Protein AF-A0A9X9A3D7-F1 (afdb_monomer)

Organism: Bacillus cereus (NCBI:txid1396)

Secondary structure (DSSP, 8-state):
------------GGG-EEEEE-SSTT-HHHHHHHHHHHHHHHHHT-EEEE---SS--HHHH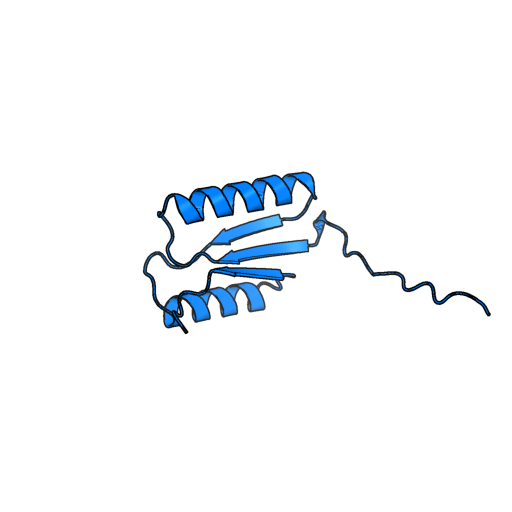HHHHHHHHHTT-SEEEE------

Sequence (84 aa):
MACSSQTADKKKADDVKFAFIPKLTGVGFFTSGGEGAKEMGDKLGVQVKYDGPSEASVSGQVKYINNFINQNYDALMVSSTSVD

InterPro domains:
  IPR025997 Periplasmic binding protein [PF13407] (18-82)
  IPR028082 Periplasmic binding protein-like I [SSF53822] (16-83)
  IPR050555 Bacterial Solute-Binding Protein 2 [PTHR30036] (2-81)

Solvent-accessible surface area (backbone atoms only — not comparable to full-atom values): 4941 Å² total; per-residue (Å²): 142,78,84,84,80,75,75,75,81,72,71,56,36,78,77,39,34,33,38,34,29,46,41,36,56,92,40,68,72,47,50,55,49,42,51,51,50,33,55,52,16,62,74,61,44,26,49,51,46,71,58,57,32,75,54,79,41,69,72,49,46,53,54,50,51,52,51,43,57,73,67,65,46,73,44,76,49,69,46,74,72,71,95,121

Foldseek 3Di:
DDDDPPPPPPPQQLPAEEEEEEQAPPDPVSVVVQVVVCVVSVVSNHHYHYDYDNHRDPVRRVVVVVVCVVVVHPYYHYDDSDPD

Nearest PDB structures (foldseek):
  1tm2-assembly1_A  TM=9.708E-01  e=8.937E-07  Salmonella enterica subsp. enterica serovar Typhimurium str. LT2
  3t95-assembly1_A  TM=9.722E-01  e=4.540E-06  Yersinia pestis CO92
  6dsp-assembly2_B  TM=9.751E-01  e=6.369E-05  Clostridium saccharobutylicum DSM 13864
  6gq0-assembly1_A  TM=9.531E-01  e=5.197E-03  Geobacillus stearothermophilus
  4kvf-assembly1_A  TM=9.155E-01  e=7.291E-03  Kribbella flavida DSM 17836

Mean predicted aligned error: 10.04 Å

pLDDT: mean 72.81, std 14.16, range [38.78, 87.56]

Structure (mmCIF, N/CA/C/O backbone):
data_AF-A0A9X9A3D7-F1
#
_entry.id   AF-A0A9X9A3D7-F1
#
loop_
_atom_site.group_PDB
_atom_site.id
_atom_site.type_symbol
_atom_site.label_atom_id
_atom_site.label_alt_id
_atom_site.label_comp_id
_atom_site.label_asym_id
_atom_site.label_entity_id
_atom_site.label_seq_id
_atom_site.pdbx_PDB_ins_code
_atom_site.Cartn_x
_atom_site.Cartn_y
_atom_site.Cartn_z
_atom_site.occupancy
_atom_site.B_iso_or_equiv
_atom_site.auth_seq_id
_atom_site.auth_comp_id
_atom_site.auth_asym_id
_atom_site.auth_atom_id
_atom_site.pdbx_PDB_model_num
ATOM 1 N N . MET A 1 1 ? -5.285 -18.373 40.088 1.00 52.19 1 MET A N 1
ATOM 2 C CA . MET A 1 1 ? -5.960 -18.810 38.850 1.00 52.19 1 MET A CA 1
ATOM 3 C C . MET A 1 1 ? -7.048 -17.794 38.516 1.00 52.19 1 MET A C 1
ATOM 5 O O . MET A 1 1 ? -8.161 -17.926 38.999 1.00 52.19 1 MET A O 1
ATOM 9 N N . ALA A 1 2 ? -6.717 -16.737 37.776 1.00 41.47 2 ALA A N 1
ATOM 10 C CA . ALA A 1 2 ? -7.695 -15.858 37.136 1.00 41.47 2 ALA A CA 1
ATOM 11 C C . ALA A 1 2 ? -7.028 -15.304 35.876 1.00 41.47 2 ALA A C 1
ATOM 13 O O . ALA A 1 2 ? -5.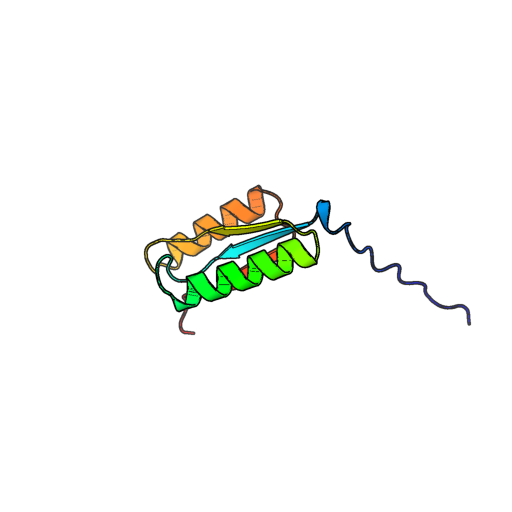917 -14.783 35.936 1.00 41.47 2 ALA A O 1
ATOM 14 N N . CYS A 1 3 ? -7.667 -15.574 34.746 1.00 38.78 3 CYS A N 1
ATOM 15 C CA . CYS A 1 3 ? -7.153 -15.430 33.396 1.00 38.78 3 CYS A CA 1
ATOM 16 C C . CYS A 1 3 ? -6.661 -14.009 33.115 1.00 38.78 3 CYS A C 1
ATOM 18 O O . CYS A 1 3 ? -7.405 -13.043 33.258 1.00 38.78 3 CYS A O 1
ATOM 20 N N . SER A 1 4 ? -5.423 -13.925 32.642 1.00 48.72 4 SER A N 1
ATOM 21 C CA . SER A 1 4 ? -4.854 -12.802 31.914 1.00 48.72 4 SER A CA 1
ATOM 22 C C . SER A 1 4 ? -5.705 -12.525 30.673 1.00 48.72 4 SER A C 1
ATOM 24 O O . SER A 1 4 ? -5.492 -13.111 29.614 1.00 48.72 4 SER A O 1
ATOM 26 N N . SER A 1 5 ? -6.695 -11.646 30.796 1.00 48.12 5 SER A N 1
ATOM 27 C CA . SER A 1 5 ? -7.323 -11.010 29.645 1.00 48.12 5 SER A CA 1
ATOM 28 C C . SER A 1 5 ? -6.294 -10.074 29.018 1.00 48.12 5 SER A C 1
ATOM 30 O O . SER A 1 5 ? -6.246 -8.886 29.320 1.00 48.12 5 SER A O 1
ATOM 32 N N . GLN A 1 6 ? -5.437 -10.642 28.165 1.00 47.59 6 GLN A N 1
ATOM 33 C CA . GLN A 1 6 ? -4.811 -9.907 27.077 1.00 47.59 6 GLN A CA 1
ATOM 34 C C . GLN A 1 6 ? -5.956 -9.388 26.209 1.00 47.59 6 GLN A C 1
ATOM 36 O O . GLN A 1 6 ? -6.452 -10.072 25.314 1.00 47.59 6 GLN A O 1
ATOM 41 N N . THR A 1 7 ? -6.425 -8.183 26.509 1.00 39.16 7 THR A N 1
ATOM 42 C CA . THR A 1 7 ? -7.014 -7.321 25.497 1.00 39.16 7 THR A CA 1
ATOM 43 C C . THR A 1 7 ? -5.928 -7.119 24.455 1.00 39.16 7 THR A C 1
ATOM 45 O O . THR A 1 7 ? -5.027 -6.307 24.619 1.00 39.16 7 THR A O 1
ATOM 48 N N . ALA A 1 8 ? -5.962 -7.937 23.406 1.00 45.97 8 ALA A N 1
ATOM 49 C CA . ALA A 1 8 ? -5.350 -7.563 22.153 1.00 45.97 8 ALA A CA 1
ATOM 50 C C . ALA A 1 8 ? -6.079 -6.291 21.722 1.00 45.97 8 ALA A C 1
ATOM 52 O O . ALA A 1 8 ? -7.228 -6.365 21.278 1.00 45.97 8 ALA A O 1
ATOM 53 N N . ASP A 1 9 ? -5.449 -5.138 21.947 1.00 42.22 9 ASP A N 1
ATOM 54 C CA . ASP A 1 9 ? -5.849 -3.843 21.414 1.00 42.22 9 ASP A CA 1
ATOM 55 C C . ASP A 1 9 ? -5.886 -3.942 19.882 1.00 42.22 9 ASP A C 1
ATOM 57 O O . ASP A 1 9 ? -4.951 -3.578 19.170 1.00 42.22 9 ASP A O 1
ATOM 61 N N . LYS A 1 10 ? -6.970 -4.510 19.344 1.00 49.25 10 LYS A N 1
ATOM 62 C CA . LYS A 1 10 ? -7.314 -4.409 17.932 1.00 49.25 10 LYS A CA 1
ATOM 63 C C . LYS A 1 10 ? -7.660 -2.950 17.699 1.00 49.25 10 LYS A C 1
ATOM 65 O O . LYS A 1 10 ? -8.790 -2.527 17.938 1.00 49.25 10 LYS A O 1
ATOM 70 N N . LYS A 1 11 ? -6.659 -2.184 17.268 1.00 50.94 11 LYS A N 1
ATOM 71 C CA . LYS A 1 11 ? -6.835 -0.849 16.700 1.00 50.94 11 LYS A CA 1
ATOM 72 C C . LYS A 1 11 ? -8.016 -0.918 15.721 1.00 50.94 11 LYS A C 1
ATOM 74 O O . LYS A 1 11 ? -8.071 -1.847 14.910 1.00 50.94 11 LYS A O 1
ATOM 79 N N . LYS A 1 12 ? -9.012 -0.037 15.890 1.00 55.28 12 LYS A N 1
ATOM 80 C CA . LYS A 1 12 ? -10.226 -0.036 15.058 1.00 55.28 12 LYS A CA 1
ATOM 81 C C . LYS A 1 12 ? -9.809 -0.055 13.600 1.00 55.28 12 LYS A C 1
ATOM 83 O O . LYS A 1 12 ? -8.940 0.726 13.232 1.00 55.28 12 LYS A O 1
ATOM 88 N N . ALA A 1 13 ? -10.420 -0.929 12.806 1.00 57.38 13 ALA A N 1
ATOM 89 C CA . ALA A 1 13 ? -10.054 -1.096 11.408 1.00 57.38 13 ALA A CA 1
ATOM 90 C C . ALA A 1 13 ? -10.004 0.245 10.653 1.00 57.38 13 ALA A C 1
ATOM 92 O O . ALA A 1 13 ? -9.048 0.490 9.925 1.00 57.38 13 ALA A O 1
ATOM 93 N N . ASP A 1 14 ? -10.939 1.152 10.952 1.00 59.84 14 ASP A N 1
ATOM 94 C CA . ASP A 1 14 ? -11.034 2.478 10.333 1.00 59.84 14 ASP A CA 1
ATOM 95 C C . ASP A 1 14 ? -9.799 3.378 10.553 1.00 59.84 14 ASP A C 1
ATOM 97 O O . ASP A 1 14 ? -9.523 4.261 9.738 1.00 59.84 14 ASP A O 1
ATOM 101 N N . ASP A 1 15 ? -9.037 3.151 11.628 1.00 69.81 15 ASP A N 1
ATOM 102 C CA . ASP A 1 15 ? -7.836 3.924 11.971 1.00 69.81 15 ASP A CA 1
ATOM 103 C C . ASP A 1 15 ? -6.535 3.264 11.492 1.00 69.81 15 ASP A C 1
ATOM 105 O O . ASP A 1 15 ? -5.464 3.859 11.631 1.00 69.81 15 ASP A O 1
ATOM 109 N N . VAL A 1 16 ? -6.601 2.041 10.951 1.00 80.81 16 VAL A N 1
ATOM 110 C CA . VAL A 1 16 ? -5.416 1.286 10.531 1.00 80.81 16 VAL A CA 1
ATOM 111 C C . VAL A 1 16 ? -5.096 1.577 9.070 1.00 80.81 16 VAL A C 1
ATOM 113 O O . VAL A 1 16 ? -5.908 1.335 8.171 1.00 80.81 16 VAL A O 1
ATOM 116 N N . LYS A 1 17 ? -3.878 2.066 8.824 1.00 84.81 17 LYS A N 1
ATOM 117 C CA . LYS A 1 17 ? -3.363 2.326 7.475 1.00 84.81 17 LYS A CA 1
ATOM 118 C C . LYS A 1 17 ? -2.300 1.305 7.104 1.00 84.81 17 LYS A C 1
ATOM 120 O O . LYS A 1 17 ? -1.266 1.187 7.761 1.00 84.81 17 LYS A O 1
ATOM 125 N N . PHE A 1 18 ? -2.521 0.617 5.998 1.00 85.31 18 PHE A N 1
ATOM 126 C CA . PHE A 1 18 ? -1.601 -0.345 5.415 1.00 85.31 18 PHE A CA 1
ATOM 127 C C . PHE A 1 18 ? -1.002 0.196 4.121 1.00 85.31 18 PHE A C 1
ATOM 129 O O . PHE A 1 18 ? -1.724 0.664 3.245 1.00 85.31 18 PHE A O 1
ATOM 136 N N . ALA A 1 19 ? 0.321 0.142 3.989 1.00 85.81 19 ALA A N 1
ATOM 137 C CA . ALA A 1 19 ? 1.006 0.491 2.749 1.00 85.81 19 ALA A CA 1
ATOM 138 C C . ALA A 1 19 ? 1.437 -0.788 2.044 1.00 85.81 19 ALA A C 1
ATOM 140 O O . ALA A 1 19 ? 2.095 -1.630 2.649 1.00 85.81 19 ALA A O 1
ATOM 141 N N . PHE A 1 20 ? 1.105 -0.921 0.769 1.00 83.12 20 PHE A N 1
ATOM 142 C CA . PHE A 1 20 ? 1.573 -1.991 -0.091 1.00 83.12 20 PHE A CA 1
ATOM 143 C C . PHE A 1 20 ? 2.603 -1.432 -1.071 1.00 83.12 20 PHE A C 1
ATOM 145 O O . PHE A 1 20 ? 2.268 -0.617 -1.931 1.00 83.12 20 PHE A O 1
ATOM 152 N N . ILE A 1 21 ? 3.849 -1.883 -0.934 1.00 83.25 21 ILE A N 1
ATOM 153 C CA . ILE A 1 21 ? 5.004 -1.405 -1.695 1.00 83.25 21 ILE A CA 1
ATOM 154 C C . ILE A 1 21 ? 5.449 -2.516 -2.654 1.00 83.25 21 ILE A C 1
ATOM 156 O O . ILE A 1 21 ? 6.147 -3.447 -2.232 1.00 83.25 21 ILE A O 1
ATOM 160 N N . PRO A 1 22 ? 5.054 -2.462 -3.937 1.00 80.06 22 PRO A N 1
ATOM 161 C CA . PRO A 1 22 ? 5.488 -3.437 -4.932 1.00 80.06 22 PRO A CA 1
ATOM 162 C C . PRO A 1 22 ? 6.959 -3.244 -5.326 1.00 80.06 22 PRO A C 1
ATOM 164 O O . PRO A 1 22 ? 7.551 -2.184 -5.112 1.00 80.06 22 PRO A O 1
ATOM 167 N N . LYS A 1 23 ? 7.533 -4.270 -5.969 1.00 73.56 23 LYS A N 1
ATOM 168 C CA . LYS A 1 23 ? 8.882 -4.212 -6.559 1.00 73.56 23 LYS A CA 1
ATOM 169 C C . LYS A 1 23 ? 8.952 -3.295 -7.778 1.00 73.56 23 LYS A C 1
ATOM 171 O O . LYS A 1 23 ? 9.960 -2.625 -7.983 1.00 73.56 23 LYS A O 1
ATOM 176 N N . LEU A 1 24 ? 7.905 -3.313 -8.597 1.00 71.88 24 LEU A N 1
ATOM 177 C CA . LEU A 1 24 ? 7.811 -2.544 -9.831 1.00 71.88 24 LEU A CA 1
ATOM 178 C C . LEU A 1 24 ? 6.326 -2.286 -10.101 1.00 71.88 24 LEU A C 1
ATOM 180 O O . LEU A 1 24 ? 5.537 -3.232 -10.194 1.00 71.88 24 LEU A O 1
ATOM 184 N N . THR A 1 25 ? 5.920 -1.021 -10.167 1.00 70.19 25 THR A N 1
ATOM 185 C CA . THR A 1 25 ? 4.541 -0.671 -10.532 1.00 70.19 25 THR A CA 1
ATOM 186 C C . THR A 1 25 ? 4.307 -0.901 -12.029 1.00 70.19 25 THR A C 1
ATOM 188 O O . THR A 1 25 ? 5.209 -0.755 -12.846 1.00 70.19 25 THR A O 1
ATOM 191 N N . GLY A 1 26 ? 3.098 -1.320 -12.413 1.00 67.69 26 GLY A N 1
ATOM 192 C CA . GLY A 1 26 ? 2.761 -1.583 -13.821 1.00 67.69 26 GLY A CA 1
ATOM 193 C C . GLY A 1 26 ? 3.009 -3.016 -14.308 1.00 67.69 26 GLY A C 1
ATOM 194 O O . GLY A 1 26 ? 2.730 -3.315 -15.465 1.00 67.69 26 GLY A O 1
ATOM 195 N N . VAL A 1 27 ? 3.459 -3.932 -13.443 1.00 73.75 27 VAL A N 1
ATOM 196 C CA . VAL A 1 27 ? 3.450 -5.375 -13.738 1.00 73.75 27 VAL A CA 1
ATOM 197 C C . VAL A 1 27 ? 2.131 -5.968 -13.248 1.00 73.75 27 VAL A C 1
ATOM 199 O O . VAL A 1 27 ? 1.792 -5.809 -12.075 1.00 73.75 27 VAL A O 1
ATOM 202 N N . GLY A 1 28 ? 1.411 -6.694 -14.111 1.00 76.00 28 GLY A N 1
ATOM 203 C CA . GLY A 1 28 ? 0.093 -7.263 -13.787 1.00 76.00 28 GLY A CA 1
ATOM 204 C C . GLY A 1 28 ? 0.066 -8.082 -12.490 1.00 76.00 28 GLY A C 1
ATOM 205 O O . GLY A 1 28 ? -0.893 -7.998 -11.736 1.00 76.00 28 GLY A O 1
ATOM 206 N N . PHE A 1 29 ? 1.163 -8.774 -12.164 1.00 76.06 29 PHE A N 1
ATOM 207 C CA . PHE A 1 29 ? 1.312 -9.521 -10.910 1.00 76.06 29 PHE A CA 1
ATOM 208 C C . PHE A 1 29 ? 1.172 -8.639 -9.655 1.00 76.06 29 PHE A C 1
ATOM 210 O O . PHE A 1 29 ? 0.473 -9.004 -8.712 1.00 76.06 29 PHE A O 1
ATOM 217 N N . PHE A 1 30 ? 1.804 -7.460 -9.644 1.00 74.56 30 PHE A N 1
ATOM 218 C CA . PHE A 1 30 ? 1.734 -6.534 -8.510 1.00 74.56 30 PHE A CA 1
ATOM 219 C C . PHE A 1 30 ? 0.446 -5.719 -8.507 1.00 74.56 30 PHE A C 1
ATOM 221 O O . PHE A 1 30 ? -0.063 -5.422 -7.431 1.00 74.56 30 PHE A O 1
ATOM 228 N N . THR A 1 31 ? -0.106 -5.413 -9.685 1.00 78.75 31 THR A N 1
ATOM 229 C CA . THR A 1 31 ? -1.419 -4.769 -9.799 1.00 78.75 31 THR A CA 1
ATOM 230 C C . THR A 1 31 ? -2.503 -5.658 -9.198 1.00 78.75 31 THR A C 1
ATOM 232 O O . THR A 1 31 ? -3.187 -5.217 -8.283 1.00 78.75 31 THR A O 1
ATOM 235 N N . SER A 1 32 ? -2.580 -6.933 -9.597 1.00 83.81 32 SER A N 1
ATOM 236 C CA . SER A 1 32 ? -3.568 -7.870 -9.045 1.00 83.81 32 SER A CA 1
ATOM 237 C C . SER A 1 32 ? -3.357 -8.134 -7.552 1.00 83.81 32 SER A C 1
ATOM 239 O O . SER A 1 32 ? -4.324 -8.239 -6.801 1.00 83.81 32 SER A O 1
ATOM 241 N N . GLY A 1 33 ? -2.101 -8.192 -7.090 1.00 79.25 33 GLY A N 1
ATOM 242 C CA . GLY A 1 33 ? -1.795 -8.276 -5.659 1.00 79.25 33 GLY A CA 1
ATOM 243 C C . GLY A 1 33 ? -2.250 -7.036 -4.878 1.00 79.25 33 GLY A C 1
ATOM 244 O O . GLY A 1 33 ? -2.826 -7.165 -3.799 1.00 79.25 33 GLY A O 1
ATOM 245 N N . GLY A 1 34 ? -2.041 -5.841 -5.436 1.00 82.12 34 GLY A N 1
ATOM 246 C CA . GLY A 1 34 ? -2.477 -4.570 -4.856 1.00 82.12 34 GLY A CA 1
ATOM 247 C C . GLY A 1 34 ? -3.997 -4.411 -4.833 1.00 82.12 34 GLY A C 1
ATOM 248 O O . GLY A 1 34 ? -4.544 -3.957 -3.830 1.00 82.12 34 GLY A O 1
ATOM 249 N N . GLU A 1 35 ? -4.686 -4.832 -5.895 1.00 84.06 35 GLU A N 1
ATOM 250 C CA . GLU A 1 35 ? -6.151 -4.876 -5.964 1.00 84.06 35 GLU A CA 1
ATOM 251 C C . GLU A 1 35 ? -6.726 -5.832 -4.918 1.00 84.06 35 GLU A C 1
ATOM 253 O O . GLU A 1 35 ? -7.611 -5.438 -4.164 1.00 84.06 35 GLU A O 1
ATOM 258 N N . GLY A 1 36 ? -6.171 -7.042 -4.790 1.00 83.69 36 GLY A N 1
ATOM 259 C CA . GLY A 1 36 ? -6.590 -7.997 -3.762 1.00 83.69 36 GLY A CA 1
ATOM 260 C C . GLY A 1 36 ? -6.350 -7.481 -2.340 1.00 83.69 36 GLY A C 1
ATOM 261 O O . GLY A 1 36 ? -7.215 -7.620 -1.475 1.00 83.69 36 GLY A O 1
ATOM 262 N N . ALA A 1 37 ? -5.206 -6.831 -2.097 1.00 81.56 37 ALA A N 1
ATOM 263 C CA . ALA A 1 37 ? -4.923 -6.190 -0.815 1.00 81.56 37 ALA A CA 1
ATOM 264 C C . ALA A 1 37 ? -5.933 -5.075 -0.513 1.00 81.56 37 ALA A C 1
ATOM 266 O O . ALA A 1 37 ? -6.417 -4.984 0.612 1.00 81.56 37 ALA A O 1
ATOM 267 N N . LYS A 1 38 ? -6.295 -4.264 -1.513 1.00 84.19 38 LYS A N 1
ATOM 268 C CA . LYS A 1 38 ? -7.289 -3.197 -1.371 1.00 84.19 38 LYS A CA 1
ATOM 269 C C . LYS A 1 38 ? -8.695 -3.736 -1.128 1.00 84.19 38 LYS A C 1
ATOM 271 O O . LYS A 1 38 ? -9.354 -3.267 -0.213 1.00 84.19 38 LYS A O 1
ATOM 276 N N . GLU A 1 39 ? -9.117 -4.763 -1.861 1.00 86.25 39 GLU A N 1
ATOM 277 C CA . GLU A 1 39 ? -10.429 -5.392 -1.682 1.00 86.25 39 GLU A CA 1
ATOM 278 C C . GLU A 1 39 ? -10.563 -6.039 -0.293 1.00 86.25 39 GLU A C 1
ATOM 280 O O . GLU A 1 39 ? -11.599 -5.928 0.364 1.00 86.25 39 GLU A O 1
ATOM 285 N N . MET A 1 40 ? -9.497 -6.681 0.198 1.00 80.44 40 MET A N 1
ATOM 286 C CA . MET A 1 40 ? -9.436 -7.173 1.578 1.00 80.44 40 MET A CA 1
ATOM 287 C C . MET A 1 40 ? -9.416 -6.030 2.590 1.00 80.44 40 MET A C 1
ATOM 289 O O . MET A 1 40 ? -10.019 -6.152 3.655 1.00 80.44 40 MET A O 1
ATOM 293 N N . GLY A 1 41 ? -8.755 -4.924 2.250 1.00 81.88 41 GLY A N 1
ATOM 294 C CA . GLY A 1 41 ? -8.758 -3.704 3.038 1.00 81.88 41 GLY A CA 1
ATOM 295 C C . GLY A 1 41 ? -10.164 -3.152 3.235 1.00 81.88 41 GLY 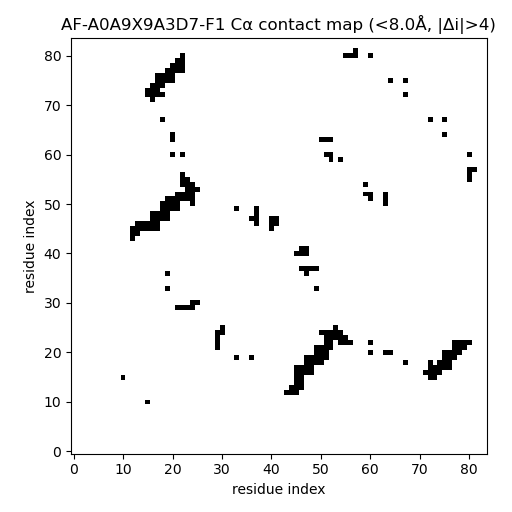A C 1
ATOM 296 O O . GLY A 1 41 ? -10.623 -3.009 4.365 1.00 81.88 41 GLY A O 1
ATOM 297 N N . ASP A 1 42 ? -10.888 -2.976 2.134 1.00 83.19 42 ASP A N 1
ATOM 298 C CA . ASP A 1 42 ? -12.269 -2.501 2.116 1.00 83.19 42 ASP A CA 1
ATOM 299 C C . ASP A 1 42 ? -13.205 -3.457 2.879 1.00 83.19 42 ASP A C 1
ATOM 301 O O . ASP A 1 42 ? -14.063 -3.010 3.638 1.00 83.19 42 ASP A O 1
ATOM 305 N N . LYS A 1 43 ? -13.006 -4.781 2.761 1.00 82.81 43 LYS A N 1
ATOM 306 C CA . LYS A 1 43 ? -13.767 -5.787 3.533 1.00 82.81 43 LYS A CA 1
ATOM 307 C C . LYS A 1 43 ? -13.503 -5.727 5.033 1.00 82.81 43 LYS A C 1
ATOM 309 O O . LYS A 1 43 ? -14.407 -5.994 5.821 1.00 82.81 43 LYS A O 1
ATOM 314 N N . LEU A 1 44 ? -12.265 -5.443 5.428 1.00 80.62 44 LEU A N 1
ATOM 315 C CA . LEU A 1 44 ? -11.873 -5.341 6.831 1.00 80.62 44 LEU A CA 1
ATOM 316 C C . LEU A 1 44 ? -12.136 -3.945 7.409 1.00 80.62 44 LEU A C 1
ATOM 318 O O . LEU A 1 44 ? -12.105 -3.817 8.627 1.00 80.62 44 LEU A O 1
ATOM 322 N N . GLY A 1 45 ? -12.417 -2.941 6.572 1.00 80.88 45 GLY A N 1
ATOM 323 C CA . GLY A 1 45 ? -12.584 -1.539 6.964 1.00 80.88 45 GLY A CA 1
ATOM 324 C C . GLY A 1 45 ? -11.262 -0.800 7.189 1.00 80.88 45 GLY A C 1
ATOM 325 O O . GLY A 1 45 ? -11.240 0.184 7.912 1.00 80.88 45 GLY A O 1
ATOM 326 N N . VAL A 1 46 ? -10.156 -1.285 6.620 1.00 83.88 46 VAL A N 1
ATOM 327 C CA . VAL A 1 46 ? -8.801 -0.7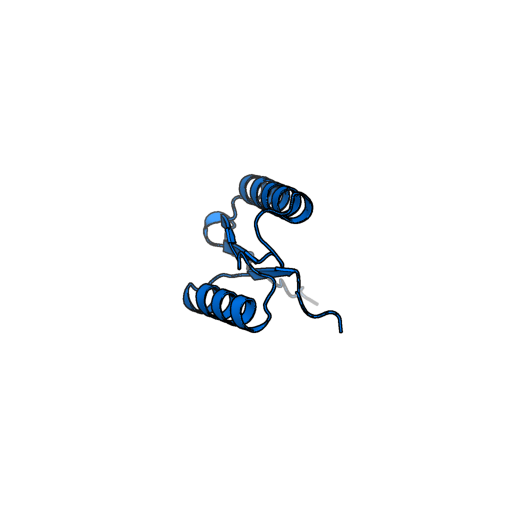26 6.779 1.00 83.88 46 VAL A CA 1
ATOM 328 C C . VAL A 1 46 ? -8.360 -0.012 5.503 1.00 83.88 46 VAL A C 1
ATOM 330 O O . VAL A 1 46 ? -8.637 -0.464 4.391 1.00 83.88 46 VAL A O 1
ATOM 333 N N . GLN A 1 47 ? -7.620 1.091 5.631 1.00 81.88 47 GLN A N 1
ATOM 334 C CA . GLN A 1 47 ? -7.109 1.810 4.462 1.00 81.88 47 GLN A CA 1
ATOM 335 C C . GLN A 1 47 ? -5.859 1.132 3.912 1.00 81.88 47 GLN A C 1
ATOM 337 O O . GLN A 1 47 ? -4.821 1.123 4.566 1.00 81.88 47 GLN A O 1
ATOM 342 N N . VAL A 1 48 ? -5.926 0.632 2.679 1.00 84.12 48 VAL A N 1
ATOM 343 C CA . VAL A 1 48 ? -4.769 0.059 1.980 1.00 84.12 48 VAL A CA 1
ATOM 344 C C . VAL A 1 48 ? -4.318 1.002 0.868 1.00 84.12 48 VAL A C 1
ATOM 346 O O . VAL A 1 48 ? -5.067 1.291 -0.067 1.00 84.12 48 VAL A O 1
ATOM 349 N N . LYS A 1 49 ? -3.072 1.475 0.949 1.00 84.94 49 LYS A N 1
ATOM 350 C CA . LYS A 1 49 ? -2.435 2.304 -0.075 1.00 84.94 49 LYS A CA 1
ATOM 351 C C . LYS A 1 49 ? -1.430 1.489 -0.873 1.00 84.94 49 LYS A C 1
ATOM 353 O O . LYS A 1 49 ? -0.400 1.096 -0.344 1.00 84.94 49 LYS A O 1
ATOM 358 N N . TYR A 1 50 ? -1.715 1.283 -2.152 1.00 83.75 50 TYR A N 1
ATOM 359 C CA . TYR A 1 50 ? -0.782 0.688 -3.105 1.00 83.75 50 TYR A CA 1
ATOM 360 C C . TYR A 1 50 ? 0.057 1.784 -3.761 1.00 83.75 50 TYR A C 1
ATOM 362 O O . TYR A 1 50 ? -0.487 2.589 -4.518 1.00 83.75 50 TYR A O 1
ATOM 370 N N . ASP A 1 51 ? 1.350 1.847 -3.442 1.00 82.38 51 ASP A N 1
ATOM 371 C CA . ASP A 1 51 ? 2.253 2.867 -3.978 1.00 82.38 51 ASP A CA 1
ATOM 372 C C . ASP A 1 51 ? 3.724 2.426 -3.842 1.00 82.38 51 ASP A C 1
ATOM 374 O O . ASP A 1 51 ? 4.126 1.796 -2.862 1.00 82.38 51 ASP A O 1
ATOM 378 N N . GLY A 1 52 ? 4.531 2.699 -4.864 1.00 77.00 52 GLY A N 1
ATOM 379 C CA . GLY A 1 52 ? 5.887 2.174 -4.971 1.00 77.00 52 GLY A CA 1
ATOM 380 C C . GLY A 1 52 ? 6.621 2.627 -6.230 1.00 77.00 52 GLY A C 1
ATOM 381 O O . GLY A 1 52 ? 6.065 3.331 -7.076 1.00 77.00 52 GLY A O 1
ATOM 382 N N . PRO A 1 53 ? 7.898 2.239 -6.370 1.00 74.12 53 PRO A N 1
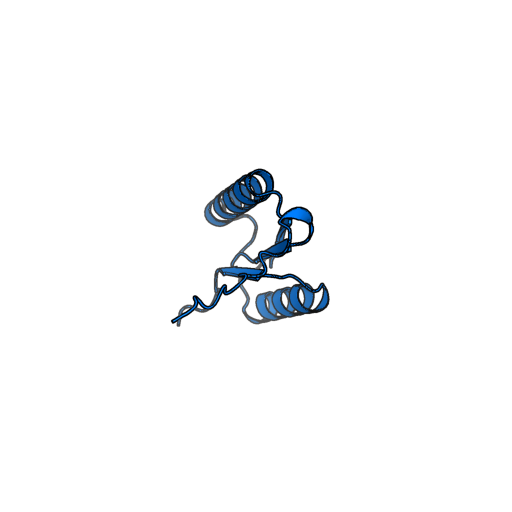ATOM 383 C CA . PRO A 1 53 ? 8.739 2.733 -7.447 1.00 74.12 53 PRO A CA 1
ATOM 384 C C . PRO A 1 53 ? 8.329 2.152 -8.812 1.00 74.12 53 PRO A C 1
ATOM 386 O O . PRO A 1 53 ? 8.006 0.970 -8.942 1.00 74.12 53 PRO A O 1
ATOM 389 N N . SER A 1 54 ? 8.372 2.998 -9.845 1.00 72.81 54 SER A N 1
ATOM 390 C CA . SER A 1 54 ? 8.179 2.616 -11.255 1.00 72.81 54 SER A CA 1
ATOM 391 C C . SER A 1 54 ? 9.376 1.877 -11.852 1.00 72.81 54 SER A C 1
ATOM 393 O O . SER A 1 54 ? 9.247 1.219 -12.877 1.00 72.81 54 SER A O 1
ATOM 395 N N . GLU A 1 55 ? 10.532 1.946 -11.196 1.00 71.75 55 GLU A N 1
ATOM 396 C CA . GLU A 1 55 ? 11.749 1.231 -11.571 1.00 71.75 55 GLU A CA 1
ATOM 397 C C . GLU A 1 55 ? 12.209 0.355 -10.402 1.00 71.75 55 GLU A C 1
ATOM 399 O O . GLU A 1 55 ? 12.219 0.797 -9.250 1.00 71.75 55 GLU A O 1
ATOM 404 N N . ALA A 1 56 ? 12.617 -0.885 -10.681 1.00 67.25 56 ALA A N 1
ATOM 405 C CA . ALA A 1 56 ? 13.108 -1.798 -9.652 1.00 67.25 56 ALA A CA 1
ATOM 406 C C . ALA A 1 56 ? 14.474 -1.332 -9.119 1.00 67.25 56 ALA A C 1
ATOM 408 O O . ALA A 1 56 ? 15.523 -1.677 -9.656 1.00 67.25 56 ALA A O 1
ATOM 409 N N . SER A 1 57 ? 14.454 -0.548 -8.042 1.00 74.38 57 SER A N 1
ATOM 410 C CA . SER A 1 57 ? 15.649 -0.062 -7.355 1.00 74.38 57 SER A CA 1
ATOM 411 C C . SER A 1 57 ? 15.473 -0.132 -5.842 1.00 74.38 57 SER A C 1
ATOM 413 O O . SER A 1 57 ? 14.502 0.398 -5.291 1.00 74.38 57 SER A O 1
ATOM 415 N N . VAL A 1 58 ? 16.457 -0.725 -5.160 1.00 74.56 58 VAL A N 1
ATOM 416 C CA . VAL A 1 58 ? 16.502 -0.816 -3.691 1.00 74.56 58 VAL A CA 1
ATOM 417 C C . VAL A 1 58 ? 16.480 0.583 -3.070 1.00 74.56 58 VAL A C 1
ATOM 419 O O . VAL A 1 58 ? 15.730 0.843 -2.132 1.00 74.56 58 VAL A O 1
ATOM 422 N N . SER A 1 59 ? 17.231 1.532 -3.639 1.00 77.56 59 SER A N 1
ATOM 423 C CA . SER A 1 59 ? 17.261 2.920 -3.164 1.00 77.56 59 SER A CA 1
ATOM 424 C C . SER A 1 59 ? 15.909 3.620 -3.322 1.00 77.56 59 SER A C 1
ATOM 426 O O . SER A 1 59 ? 15.524 4.414 -2.464 1.00 77.56 59 SER A O 1
ATOM 428 N N . GLY A 1 60 ? 15.174 3.323 -4.400 1.00 77.31 60 GLY A N 1
ATOM 429 C CA . GLY A 1 60 ? 13.810 3.816 -4.597 1.00 77.31 60 GLY A CA 1
ATOM 430 C C . GLY A 1 60 ? 12.869 3.276 -3.525 1.00 77.31 60 GLY A C 1
ATOM 431 O O . GLY A 1 60 ? 12.170 4.042 -2.866 1.00 77.31 60 GLY A O 1
ATOM 432 N N . GLN A 1 61 ? 12.929 1.969 -3.276 1.00 73.12 61 GLN A N 1
ATOM 433 C CA . GLN A 1 61 ? 12.109 1.296 -2.272 1.00 73.12 61 GLN A CA 1
ATOM 434 C C . GLN A 1 61 ? 12.337 1.852 -0.857 1.00 73.12 61 GLN A C 1
ATOM 436 O O . GLN A 1 61 ? 11.372 2.144 -0.152 1.00 73.12 61 GLN A O 1
ATOM 441 N N . VAL A 1 62 ? 13.591 2.099 -0.463 1.00 83.00 62 VAL A N 1
ATOM 442 C CA . VAL A 1 62 ? 13.921 2.690 0.848 1.00 83.00 62 VAL A CA 1
ATOM 443 C C . VAL A 1 62 ? 13.307 4.086 1.023 1.00 83.00 62 VAL A C 1
ATOM 445 O O . VAL A 1 62 ? 12.845 4.412 2.118 1.00 83.00 62 VAL A O 1
ATOM 448 N N . LYS A 1 63 ? 13.240 4.911 -0.033 1.00 83.38 63 LYS A N 1
ATOM 449 C CA . LYS A 1 63 ? 12.578 6.230 0.033 1.00 83.38 63 LYS A CA 1
ATOM 450 C C . LYS A 1 63 ? 11.076 6.100 0.286 1.00 83.38 63 LYS A C 1
ATOM 452 O O . LYS A 1 63 ? 10.541 6.826 1.120 1.00 83.38 63 LYS A O 1
ATOM 457 N N . TYR A 1 64 ? 10.415 5.164 -0.395 1.00 82.88 64 TYR A N 1
ATOM 458 C CA . TYR A 1 64 ? 8.992 4.889 -0.187 1.00 82.88 64 TYR A CA 1
ATOM 459 C C . TYR A 1 64 ? 8.725 4.376 1.229 1.00 82.88 64 TYR A C 1
ATOM 461 O O . TYR A 1 64 ? 7.869 4.929 1.912 1.00 82.88 64 TYR A O 1
ATOM 469 N N . ILE A 1 65 ? 9.518 3.416 1.715 1.00 82.69 65 ILE A N 1
ATOM 470 C CA . ILE A 1 65 ? 9.432 2.916 3.097 1.00 82.69 65 ILE A CA 1
ATOM 471 C C . ILE A 1 65 ? 9.541 4.072 4.100 1.00 82.69 65 ILE A C 1
ATOM 473 O O . ILE A 1 65 ? 8.676 4.215 4.959 1.00 82.69 65 ILE A O 1
ATOM 477 N N . ASN A 1 66 ? 10.542 4.948 3.954 1.00 85.69 66 ASN A N 1
ATOM 478 C CA . ASN A 1 66 ? 10.687 6.121 4.821 1.00 85.69 66 ASN A CA 1
ATOM 479 C C . ASN A 1 66 ? 9.473 7.058 4.749 1.00 85.69 66 ASN A C 1
ATOM 481 O O . ASN A 1 66 ? 9.055 7.600 5.769 1.00 85.69 66 ASN A O 1
ATOM 485 N N . ASN A 1 67 ? 8.883 7.254 3.569 1.00 87.19 67 ASN A N 1
ATOM 486 C CA . ASN A 1 67 ? 7.690 8.084 3.418 1.00 87.19 67 ASN A CA 1
ATOM 487 C C . ASN A 1 67 ? 6.488 7.488 4.176 1.00 87.19 67 ASN A C 1
ATOM 489 O O . ASN A 1 67 ? 5.826 8.198 4.930 1.00 87.19 67 ASN A O 1
ATOM 493 N N . PHE A 1 68 ? 6.250 6.177 4.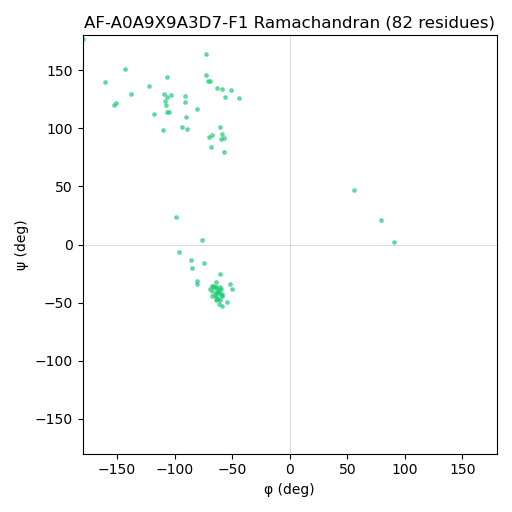069 1.00 85.00 68 PHE A N 1
ATOM 494 C CA . PHE A 1 68 ? 5.162 5.522 4.805 1.00 85.00 68 PHE A CA 1
ATOM 495 C C . PHE A 1 68 ? 5.388 5.491 6.319 1.00 85.00 68 PHE A C 1
ATOM 497 O O . PHE A 1 68 ? 4.436 5.677 7.074 1.00 85.00 68 PHE A O 1
ATOM 504 N N . ILE A 1 69 ? 6.638 5.338 6.769 1.00 84.44 69 ILE A N 1
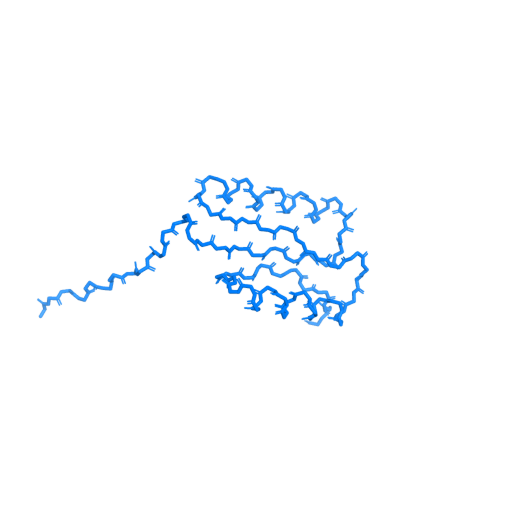ATOM 505 C CA . ILE A 1 69 ? 6.993 5.470 8.190 1.00 84.44 69 ILE A CA 1
ATOM 506 C C . ILE A 1 69 ? 6.649 6.880 8.692 1.00 84.44 69 ILE A C 1
ATOM 508 O O . ILE A 1 69 ? 5.976 7.023 9.710 1.00 84.44 69 ILE A O 1
ATOM 512 N N . ASN A 1 70 ? 7.029 7.928 7.952 1.00 87.56 70 ASN A N 1
ATOM 513 C CA . ASN A 1 70 ? 6.708 9.315 8.315 1.00 87.56 70 ASN A CA 1
ATOM 514 C C . ASN A 1 70 ? 5.197 9.599 8.310 1.00 87.56 70 ASN A C 1
ATOM 516 O O . ASN A 1 70 ? 4.703 10.386 9.116 1.00 87.56 70 ASN A O 1
ATOM 520 N N . GLN A 1 71 ? 4.442 8.935 7.436 1.00 83.56 71 GLN A N 1
ATOM 521 C CA . GLN A 1 71 ? 2.982 9.030 7.395 1.00 83.56 71 GLN A CA 1
ATOM 522 C C . GLN A 1 71 ? 2.276 8.232 8.508 1.00 83.56 71 GLN A C 1
ATOM 524 O O . GLN A 1 71 ? 1.045 8.225 8.541 1.00 83.56 71 GLN A O 1
ATOM 529 N N . ASN A 1 72 ? 3.025 7.612 9.432 1.00 82.31 72 ASN A N 1
ATOM 530 C CA . ASN A 1 72 ? 2.497 6.803 10.534 1.00 82.31 72 ASN A CA 1
ATOM 531 C C . ASN A 1 72 ? 1.581 5.667 10.044 1.00 82.31 72 ASN 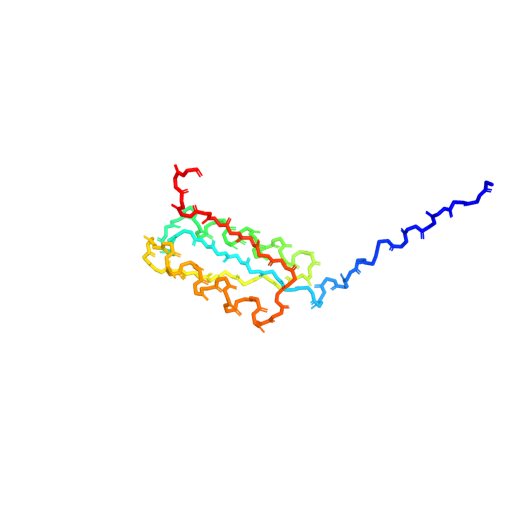A C 1
ATOM 533 O O . ASN A 1 72 ? 0.483 5.476 10.563 1.00 82.31 72 ASN A O 1
ATOM 537 N N . TYR A 1 73 ? 2.018 4.929 9.019 1.00 82.88 73 TYR A N 1
ATOM 538 C CA . TYR A 1 73 ? 1.342 3.692 8.622 1.00 82.88 73 TYR A CA 1
ATOM 539 C C . TYR A 1 73 ? 1.537 2.605 9.679 1.00 82.88 73 TYR A C 1
ATOM 541 O O . TYR A 1 73 ? 2.625 2.442 10.227 1.00 82.88 73 TYR A O 1
ATOM 549 N N . ASP A 1 74 ? 0.482 1.836 9.928 1.00 82.81 74 ASP A N 1
ATOM 550 C CA . ASP A 1 74 ? 0.447 0.787 10.944 1.00 82.81 74 ASP A CA 1
ATOM 551 C C . ASP A 1 74 ? 1.098 -0.511 10.480 1.00 82.81 74 ASP A C 1
ATOM 553 O O . ASP A 1 74 ? 1.713 -1.215 11.279 1.00 82.81 74 ASP A O 1
ATOM 557 N N . A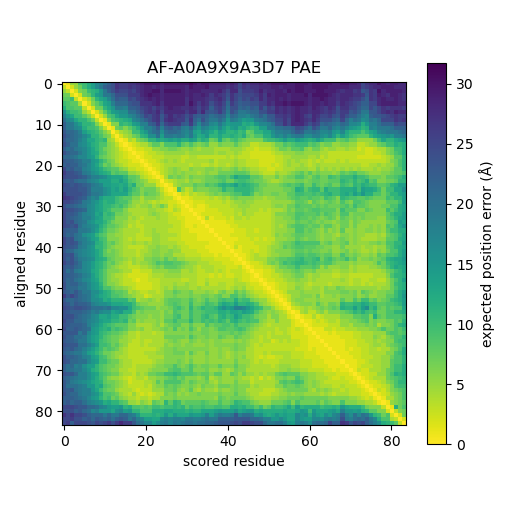LA A 1 75 ? 0.989 -0.833 9.189 1.00 81.50 75 ALA A N 1
ATOM 558 C CA . ALA A 1 75 ? 1.796 -1.898 8.608 1.00 81.50 75 ALA A CA 1
ATOM 559 C C . ALA A 1 75 ? 2.239 -1.597 7.180 1.00 81.50 75 ALA A C 1
ATOM 561 O O . ALA A 1 75 ? 1.571 -0.908 6.404 1.00 81.50 75 ALA A O 1
ATOM 562 N N . LEU A 1 76 ? 3.393 -2.166 6.847 1.00 79.50 76 LEU A N 1
ATOM 563 C CA . LEU A 1 76 ? 4.043 -2.064 5.553 1.00 79.50 76 LEU A CA 1
ATOM 564 C C . LEU A 1 76 ? 4.124 -3.472 4.961 1.00 79.50 76 LEU A C 1
ATOM 566 O O . LEU A 1 76 ? 4.832 -4.335 5.472 1.00 79.50 76 LEU A O 1
ATOM 570 N N . MET A 1 77 ? 3.389 -3.705 3.883 1.00 78.31 77 MET A N 1
ATOM 571 C CA . MET A 1 77 ? 3.471 -4.904 3.062 1.00 78.31 77 MET A CA 1
ATOM 572 C C . MET A 1 77 ? 4.445 -4.618 1.923 1.00 78.31 77 MET A C 1
ATOM 574 O O . MET A 1 77 ? 4.108 -3.931 0.963 1.00 78.31 77 MET A O 1
ATOM 578 N N . VAL A 1 78 ? 5.679 -5.101 2.042 1.00 74.50 78 VAL A N 1
ATOM 579 C CA . VAL A 1 78 ? 6.735 -4.851 1.056 1.00 74.50 78 VAL A CA 1
ATOM 580 C C . VAL A 1 78 ? 7.014 -6.104 0.235 1.00 74.50 78 VAL A C 1
ATOM 582 O O . VAL A 1 78 ? 7.291 -7.170 0.778 1.00 74.50 78 VAL A O 1
ATOM 585 N N . SER A 1 79 ? 6.971 -5.978 -1.092 1.00 70.75 79 SER A N 1
ATOM 586 C CA . SER A 1 79 ? 7.545 -6.982 -1.985 1.00 70.75 79 SER A CA 1
ATOM 587 C C . SER A 1 79 ? 9.004 -6.619 -2.235 1.00 70.75 79 SER A C 1
ATOM 589 O O . SER A 1 79 ? 9.312 -5.696 -2.997 1.00 70.75 79 SER A O 1
ATOM 591 N N . SER A 1 80 ? 9.910 -7.287 -1.520 1.00 62.22 80 SER A N 1
ATOM 592 C CA . SER A 1 80 ? 11.340 -6.986 -1.582 1.00 62.22 80 SER A CA 1
ATOM 593 C C . SER A 1 80 ? 11.891 -7.131 -2.995 1.00 62.22 80 SER A C 1
ATOM 595 O O . SER A 1 80 ? 11.642 -8.106 -3.705 1.00 62.22 80 SER A O 1
ATOM 597 N N . THR A 1 81 ? 12.665 -6.125 -3.402 1.00 59.75 81 THR A N 1
ATOM 598 C CA . THR A 1 81 ? 13.376 -6.138 -4.682 1.00 59.75 81 THR A CA 1
ATOM 599 C C . THR A 1 81 ? 14.719 -6.858 -4.620 1.00 59.75 81 THR A C 1
ATOM 601 O O . THR A 1 81 ? 15.188 -7.309 -5.667 1.00 59.75 81 THR A O 1
ATOM 604 N N . SER A 1 82 ? 15.284 -7.025 -3.423 1.00 45.62 82 SER A N 1
ATOM 605 C CA . SER A 1 82 ? 16.497 -7.805 -3.171 1.00 45.62 82 SER A CA 1
ATOM 606 C C . SER A 1 82 ? 16.281 -9.282 -3.511 1.00 45.62 82 SER A C 1
ATOM 608 O O . SER A 1 82 ? 15.241 -9.848 -3.189 1.00 45.62 82 SER A O 1
ATOM 610 N N . VAL A 1 83 ? 17.248 -9.874 -4.211 1.00 43.81 83 VAL A N 1
ATOM 611 C CA . VAL A 1 83 ? 17.277 -11.293 -4.618 1.00 43.81 83 VAL A CA 1
ATOM 612 C C . VAL A 1 83 ? 18.146 -12.140 -3.680 1.00 43.81 83 VAL A C 1
ATOM 614 O O . VAL A 1 83 ? 18.660 -13.171 -4.102 1.00 43.81 83 VAL A O 1
ATOM 617 N N . ASP A 1 84 ? 18.330 -11.675 -2.446 1.00 38.88 84 ASP A N 1
ATOM 618 C CA . ASP A 1 84 ? 19.120 -12.341 -1.407 1.00 38.88 84 ASP A CA 1
ATOM 619 C C . ASP A 1 84 ? 18.196 -12.828 -0.287 1.00 38.88 84 ASP A C 1
ATOM 621 O O . ASP A 1 84 ? 17.377 -11.996 0.181 1.00 38.88 84 ASP A O 1
#

Radius of gyration: 15.6 Å; Cα contacts (8 Å, |Δi|>4): 119; chains: 1; bounding box: 33×28×53 Å